Protein AF-A0AAV4CYY0-F1 (afdb_monomer_lite)

Secondary structure (DSSP, 8-state):
----HHHHHHHH-HHHHHHHHHHHHHH-GGGHHHHHHHHHHHHHHHHHHHHHHSS--SGGGG-SGGGHHHHHHHHHHHHHTTS--------------

Structure (mmCIF, N/CA/C/O backbone):
data_AF-A0AAV4CYY0-F1
#
_entry.id   AF-A0AAV4CYY0-F1
#
loop_
_atom_site.group_PDB
_atom_site.id
_atom_site.type_symbol
_atom_site.label_atom_id
_atom_site.label_alt_id
_atom_site.label_comp_id
_atom_site.label_asym_id
_atom_site.label_entity_id
_atom_site.label_seq_id
_atom_site.pdbx_PDB_ins_code
_atom_site.Cartn_x
_atom_site.Cartn_y
_atom_site.Cartn_z
_atom_site.occupancy
_atom_site.B_iso_or_equiv
_atom_site.auth_seq_id
_atom_site.auth_comp_id
_atom_site.auth_asym_id
_atom_site.auth_atom_id
_atom_site.pdbx_PDB_model_num
ATOM 1 N N . MET A 1 1 ? 21.966 -10.877 4.885 1.00 40.91 1 MET A N 1
ATOM 2 C CA . MET A 1 1 ? 20.969 -10.584 3.834 1.00 40.91 1 MET A CA 1
ATOM 3 C C . MET A 1 1 ? 19.603 -10.875 4.440 1.00 40.91 1 MET A C 1
ATOM 5 O O . MET A 1 1 ? 19.165 -12.016 4.420 1.00 40.91 1 MET A O 1
ATOM 9 N N . VAL A 1 2 ? 19.018 -9.897 5.139 1.00 45.19 2 VAL A N 1
ATOM 10 C CA . VAL A 1 2 ? 17.736 -10.074 5.839 1.00 45.19 2 VAL A CA 1
ATOM 11 C C . VAL A 1 2 ? 16.690 -10.378 4.771 1.00 45.19 2 VAL A C 1
ATOM 13 O O . VAL A 1 2 ? 16.516 -9.590 3.841 1.00 45.19 2 VAL A O 1
ATOM 16 N N . HIS A 1 3 ? 16.060 -11.550 4.834 1.00 49.28 3 HIS A N 1
ATOM 17 C CA . HIS A 1 3 ? 14.839 -11.799 4.079 1.00 49.28 3 HIS A CA 1
ATOM 18 C C . HIS A 1 3 ? 13.785 -10.840 4.623 1.00 49.28 3 HIS A C 1
ATOM 20 O O . HIS A 1 3 ? 13.155 -11.099 5.637 1.00 49.28 3 HIS A O 1
ATOM 26 N N . ASP A 1 4 ? 13.716 -9.688 3.967 1.00 74.94 4 ASP A N 1
ATOM 27 C CA . ASP A 1 4 ? 12.919 -8.525 4.312 1.00 74.94 4 ASP A CA 1
ATOM 28 C C . ASP A 1 4 ? 11.461 -8.962 4.513 1.00 74.94 4 ASP A C 1
ATOM 30 O O . ASP A 1 4 ? 10.818 -9.422 3.565 1.00 74.94 4 ASP A O 1
ATOM 34 N N . ASP A 1 5 ? 10.941 -8.882 5.741 1.00 83.69 5 ASP A N 1
ATOM 35 C CA . ASP A 1 5 ? 9.560 -9.270 6.063 1.00 83.69 5 ASP A CA 1
ATOM 36 C C . ASP A 1 5 ? 8.553 -8.543 5.158 1.00 83.69 5 ASP A C 1
ATOM 38 O O . ASP A 1 5 ? 7.536 -9.113 4.752 1.00 83.69 5 ASP A O 1
ATOM 42 N N . ILE A 1 6 ? 8.912 -7.332 4.725 1.00 88.75 6 ILE A N 1
ATOM 43 C CA . ILE A 1 6 ? 8.201 -6.546 3.717 1.00 88.75 6 ILE A CA 1
ATOM 44 C C . ILE A 1 6 ? 8.052 -7.318 2.403 1.00 88.75 6 ILE A C 1
ATOM 46 O O . ILE A 1 6 ? 6.968 -7.358 1.826 1.00 88.75 6 ILE A O 1
ATOM 50 N N . TYR A 1 7 ? 9.105 -7.986 1.930 1.00 87.94 7 TYR A N 1
ATOM 51 C CA . TYR A 1 7 ? 9.046 -8.783 0.705 1.00 87.94 7 TYR A CA 1
ATOM 52 C C . TYR A 1 7 ? 8.100 -9.980 0.853 1.00 87.94 7 TYR A C 1
ATOM 54 O O . TYR A 1 7 ? 7.386 -10.326 -0.090 1.00 87.94 7 TYR A O 1
ATOM 62 N N . ARG A 1 8 ? 8.044 -10.598 2.042 1.00 89.19 8 ARG A N 1
ATOM 63 C CA . ARG A 1 8 ? 7.100 -11.689 2.327 1.00 89.19 8 ARG A CA 1
ATOM 64 C C . ARG A 1 8 ? 5.652 -11.199 2.306 1.00 89.19 8 ARG A C 1
ATOM 66 O O . ARG A 1 8 ? 4.813 -11.883 1.723 1.00 89.19 8 ARG A O 1
ATOM 73 N N . ILE A 1 9 ? 5.379 -10.040 2.905 1.00 90.31 9 ILE A N 1
ATOM 74 C CA . ILE A 1 9 ? 4.051 -9.404 2.913 1.00 90.31 9 ILE A CA 1
ATOM 75 C C . ILE A 1 9 ? 3.614 -9.110 1.480 1.00 90.31 9 ILE A C 1
ATOM 77 O O . ILE A 1 9 ? 2.599 -9.616 1.008 1.00 90.31 9 ILE A O 1
ATOM 81 N N . VAL A 1 10 ? 4.456 -8.394 0.743 1.00 91.31 10 VAL A N 1
ATOM 82 C CA . VAL A 1 10 ? 4.199 -8.013 -0.644 1.00 91.31 10 VAL A CA 1
ATOM 83 C C . VAL A 1 10 ? 3.954 -9.226 -1.542 1.00 91.31 10 VAL A C 1
ATOM 85 O O . VAL A 1 10 ? 3.068 -9.199 -2.390 1.00 91.31 10 VAL A O 1
ATOM 88 N N . ARG A 1 11 ? 4.728 -10.306 -1.381 1.00 90.50 11 ARG A N 1
ATOM 89 C CA . ARG A 1 11 ? 4.585 -11.514 -2.210 1.00 90.50 11 ARG A CA 1
ATOM 90 C C . ARG A 1 11 ? 3.263 -12.248 -1.967 1.00 90.50 11 ARG A C 1
ATOM 92 O O . ARG A 1 11 ? 2.830 -13.005 -2.833 1.00 90.50 11 ARG A O 1
ATOM 99 N N . ARG A 1 12 ? 2.648 -12.069 -0.797 1.00 90.31 12 ARG A N 1
ATOM 100 C CA . ARG A 1 12 ? 1.347 -12.662 -0.454 1.00 90.31 12 ARG A CA 1
ATOM 101 C C . ARG A 1 12 ? 0.175 -11.770 -0.861 1.00 90.31 12 ARG A C 1
ATOM 103 O O . ARG A 1 12 ? -0.917 -12.285 -1.088 1.00 90.31 12 ARG A O 1
ATOM 110 N N . ASP A 1 13 ? 0.410 -10.471 -1.019 1.00 93.06 13 ASP A N 1
ATOM 111 C CA . ASP A 1 13 ? -0.619 -9.503 -1.375 1.00 93.06 13 ASP A CA 1
ATOM 112 C C . ASP A 1 13 ? -0.895 -9.463 -2.891 1.00 93.06 13 ASP A C 1
ATOM 114 O O . ASP A 1 13 ? -0.117 -8.948 -3.702 1.00 93.06 13 ASP A O 1
ATOM 118 N N . LYS A 1 14 ? -2.047 -10.008 -3.297 1.00 93.19 14 LYS A N 1
ATOM 119 C CA . LYS A 1 14 ? -2.452 -10.081 -4.711 1.00 93.19 14 LYS A CA 1
ATOM 120 C C . LYS A 1 14 ? -2.694 -8.704 -5.333 1.00 93.19 14 LYS A C 1
ATOM 122 O O . LYS A 1 14 ? -2.474 -8.550 -6.539 1.00 93.19 14 LYS A O 1
ATOM 127 N N . LEU A 1 15 ? -3.160 -7.728 -4.555 1.00 94.06 15 LEU A N 1
ATOM 128 C CA . LEU A 1 15 ? -3.468 -6.392 -5.055 1.00 94.06 15 LEU A CA 1
ATOM 129 C C . LEU A 1 15 ? -2.176 -5.631 -5.362 1.00 94.06 15 LEU A C 1
ATOM 131 O O . LEU A 1 15 ? -2.039 -5.082 -6.459 1.00 94.06 15 LEU A O 1
ATOM 135 N N . ILE A 1 16 ? -1.189 -5.700 -4.461 1.00 94.38 16 ILE A N 1
ATOM 136 C CA . ILE A 1 16 ? 0.141 -5.118 -4.681 1.00 94.38 16 ILE A CA 1
ATOM 137 C C . ILE A 1 16 ? 0.798 -5.735 -5.922 1.00 94.38 16 ILE A C 1
ATOM 139 O O . ILE A 1 16 ? 1.294 -5.009 -6.787 1.00 94.38 16 ILE A O 1
ATOM 143 N N . LEU A 1 17 ? 0.764 -7.065 -6.066 1.00 95.06 17 LEU A N 1
ATOM 144 C CA . LEU A 1 17 ? 1.351 -7.740 -7.229 1.00 95.06 17 LEU A CA 1
ATOM 145 C C . LEU A 1 17 ? 0.689 -7.324 -8.551 1.00 95.06 17 LEU A C 1
ATOM 147 O O . LEU A 1 17 ? 1.383 -7.096 -9.547 1.00 95.06 17 LEU A O 1
ATOM 151 N N . ARG A 1 18 ? -0.643 -7.187 -8.571 1.00 95.50 18 ARG A N 1
ATOM 152 C CA . ARG A 1 18 ? -1.378 -6.694 -9.746 1.00 95.50 18 ARG A CA 1
ATOM 153 C C . ARG A 1 18 ? -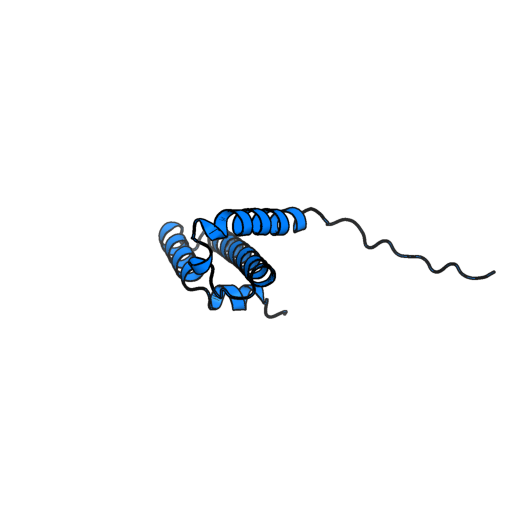0.985 -5.262 -10.091 1.00 95.50 18 ARG A C 1
ATOM 155 O O . ARG A 1 18 ? -0.691 -4.984 -11.254 1.00 95.50 18 ARG A O 1
ATOM 162 N N . PHE A 1 19 ? -0.928 -4.382 -9.097 1.00 94.25 19 PHE A N 1
ATOM 163 C CA . PHE A 1 19 ? -0.530 -2.989 -9.278 1.00 94.25 19 PHE A CA 1
ATOM 164 C C . PHE A 1 19 ? 0.891 -2.866 -9.846 1.00 94.25 19 PHE A C 1
ATOM 166 O O . PHE A 1 19 ? 1.106 -2.186 -10.850 1.00 94.25 19 PHE A O 1
ATOM 173 N N . VAL A 1 20 ? 1.852 -3.598 -9.279 1.00 93.50 20 VAL A N 1
ATOM 174 C CA . VAL A 1 20 ? 3.246 -3.619 -9.749 1.00 93.50 20 VAL A CA 1
ATOM 175 C C . VAL A 1 20 ? 3.357 -4.178 -11.169 1.00 93.50 20 VAL A C 1
ATOM 177 O O . VAL A 1 20 ? 4.099 -3.631 -11.984 1.00 93.50 20 VAL A O 1
ATOM 180 N N . SER A 1 21 ? 2.592 -5.222 -11.509 1.00 95.12 21 SER A N 1
ATOM 181 C CA . SER A 1 21 ? 2.551 -5.758 -12.876 1.00 95.12 21 SER A CA 1
ATOM 182 C C . SER A 1 21 ? 2.047 -4.717 -13.882 1.00 95.12 21 SER A C 1
ATOM 184 O O . SER A 1 21 ? 2.629 -4.569 -14.958 1.00 95.12 21 SER A O 1
ATOM 186 N N . LEU A 1 22 ? 1.006 -3.957 -13.527 1.00 95.88 22 LEU A N 1
ATOM 187 C CA . LEU A 1 22 ? 0.483 -2.871 -14.359 1.00 95.88 22 LEU A CA 1
ATOM 188 C C . LEU A 1 22 ? 1.497 -1.732 -14.515 1.00 95.88 22 LEU A C 1
ATOM 190 O O . LEU A 1 22 ? 1.730 -1.278 -15.636 1.00 95.88 22 LEU A O 1
ATOM 194 N N . LEU A 1 23 ? 2.150 -1.311 -13.426 1.00 94.19 23 LEU A N 1
ATOM 195 C CA . LEU A 1 23 ? 3.213 -0.305 -13.482 1.00 94.19 23 LEU A CA 1
ATOM 196 C C . LEU A 1 23 ? 4.373 -0.759 -14.367 1.00 94.19 23 LEU A C 1
ATOM 198 O O . LEU A 1 23 ? 4.846 0.012 -15.198 1.00 94.19 23 LEU A O 1
ATOM 202 N N . PHE A 1 24 ? 4.799 -2.014 -14.238 1.00 95.06 24 PHE A N 1
ATOM 203 C CA . PHE A 1 24 ? 5.878 -2.560 -15.050 1.00 95.06 24 PHE A CA 1
ATOM 204 C C . PHE A 1 24 ? 5.506 -2.630 -16.534 1.00 95.06 24 PHE A C 1
ATOM 206 O O . PHE A 1 24 ? 6.317 -2.262 -17.379 1.00 95.06 24 PHE A O 1
ATOM 213 N N . LYS A 1 25 ? 4.271 -3.029 -16.867 1.00 96.44 25 LYS A N 1
ATOM 214 C CA . LYS A 1 25 ? 3.772 -3.006 -18.253 1.00 96.44 25 LYS A CA 1
ATOM 215 C C . LYS A 1 25 ? 3.745 -1.593 -18.837 1.00 96.44 25 LYS A C 1
ATOM 217 O O . LYS A 1 25 ? 4.047 -1.425 -20.012 1.00 96.44 25 LYS A O 1
ATOM 222 N N . LYS A 1 26 ? 3.394 -0.589 -18.028 1.00 95.38 26 LYS A N 1
ATOM 223 C CA . LYS A 1 26 ? 3.271 0.810 -18.462 1.00 95.38 26 LYS A CA 1
ATOM 224 C C . LYS A 1 26 ? 4.618 1.526 -18.586 1.00 95.38 26 LYS A C 1
ATOM 226 O O . LYS A 1 26 ? 4.816 2.291 -19.521 1.00 95.38 26 LYS A O 1
ATOM 231 N N . LEU A 1 27 ? 5.514 1.326 -17.624 1.00 94.56 27 LEU A N 1
ATOM 232 C CA . LEU A 1 27 ? 6.760 2.091 -17.490 1.00 94.56 27 LEU A CA 1
ATOM 233 C C . LEU A 1 27 ? 7.992 1.335 -18.005 1.00 94.56 27 LEU A C 1
ATOM 235 O O . LEU A 1 27 ? 9.033 1.939 -18.266 1.00 94.56 27 LEU A O 1
ATOM 239 N N . GLY A 1 28 ? 7.888 0.012 -18.133 1.00 93.00 28 GLY A N 1
ATOM 240 C CA . GLY A 1 28 ? 8.973 -0.856 -18.564 1.00 93.00 28 GLY A CA 1
ATOM 241 C C . GLY A 1 28 ? 10.124 -0.963 -17.560 1.00 93.00 28 GLY A C 1
ATOM 242 O O . GLY A 1 28 ? 10.086 -0.473 -16.429 1.00 93.00 28 GLY A O 1
ATOM 243 N N . LYS A 1 29 ? 11.202 -1.621 -18.004 1.00 93.38 29 LYS A N 1
ATOM 244 C CA . LYS A 1 29 ? 12.384 -1.922 -17.177 1.00 93.38 29 LYS A CA 1
ATOM 245 C C . LYS A 1 29 ? 13.124 -0.676 -16.683 1.00 93.38 29 LYS A C 1
ATOM 247 O O . LYS A 1 29 ? 13.733 -0.726 -15.621 1.00 93.38 29 LYS A O 1
ATOM 252 N N . ALA A 1 30 ? 13.042 0.440 -17.410 1.00 94.25 30 ALA A N 1
ATOM 253 C CA . ALA A 1 30 ? 13.731 1.683 -17.060 1.00 94.25 30 ALA A CA 1
ATOM 254 C C . ALA A 1 30 ? 13.302 2.257 -15.696 1.00 94.25 30 ALA A C 1
ATOM 256 O O . ALA A 1 30 ? 14.050 3.010 -15.081 1.00 94.25 30 ALA A O 1
ATOM 257 N N . LYS A 1 31 ? 12.109 1.894 -15.206 1.00 94.94 31 LYS A N 1
ATOM 258 C CA . LYS A 1 31 ? 11.573 2.352 -13.916 1.00 94.94 31 LYS A CA 1
ATOM 259 C C . LYS A 1 31 ? 11.555 1.263 -12.841 1.00 94.94 31 LYS A C 1
ATOM 261 O O . LYS A 1 31 ? 10.865 1.415 -11.841 1.00 94.94 31 LYS A O 1
ATOM 266 N N . ILE A 1 32 ? 12.318 0.177 -12.999 1.00 93.00 32 ILE A N 1
ATOM 267 C CA . ILE A 1 32 ? 12.277 -0.960 -12.062 1.00 93.00 32 ILE A CA 1
ATOM 268 C C . ILE A 1 32 ? 12.629 -0.576 -10.616 1.00 93.00 32 ILE A C 1
ATOM 270 O O . ILE A 1 32 ? 12.028 -1.109 -9.687 1.00 93.00 32 ILE A O 1
ATOM 274 N N . LEU A 1 33 ? 13.554 0.370 -10.418 1.00 93.31 33 LEU A N 1
ATOM 275 C CA . LEU A 1 33 ? 13.938 0.841 -9.084 1.00 93.31 33 LEU A CA 1
ATOM 276 C C . LEU A 1 33 ? 12.799 1.616 -8.407 1.00 93.31 33 LEU A C 1
ATOM 278 O O . LEU A 1 33 ? 12.471 1.319 -7.263 1.00 93.31 33 LEU A O 1
ATOM 282 N N . ASP A 1 34 ? 12.143 2.525 -9.136 1.00 92.81 34 ASP A N 1
ATOM 283 C CA . ASP A 1 34 ? 10.968 3.267 -8.649 1.00 92.81 34 ASP A CA 1
ATOM 284 C C . ASP A 1 34 ? 9.802 2.317 -8.341 1.00 92.81 34 ASP A C 1
ATOM 286 O O . ASP A 1 34 ? 9.187 2.383 -7.279 1.00 92.81 34 ASP A O 1
ATOM 290 N N . ILE A 1 35 ? 9.548 1.352 -9.228 1.00 93.81 35 ILE A N 1
ATOM 291 C CA . ILE A 1 35 ? 8.522 0.324 -9.020 1.00 93.81 35 ILE A CA 1
ATOM 292 C C . ILE A 1 35 ? 8.831 -0.505 -7.765 1.00 93.81 35 ILE A C 1
ATOM 294 O O . ILE A 1 35 ? 7.939 -0.746 -6.952 1.00 93.81 35 ILE A O 1
ATOM 298 N N . SER A 1 36 ? 10.089 -0.910 -7.574 1.00 91.50 36 SER A N 1
ATOM 299 C CA . SER A 1 36 ? 10.538 -1.628 -6.377 1.00 91.50 36 SER A CA 1
ATOM 300 C C . SER A 1 36 ? 10.375 -0.780 -5.111 1.00 91.50 36 SER A C 1
ATOM 302 O O . SER A 1 36 ? 9.961 -1.294 -4.073 1.00 91.50 36 SER A O 1
ATOM 304 N N . GLN A 1 37 ? 10.657 0.522 -5.175 1.00 91.75 37 GLN A N 1
ATOM 305 C CA . GLN A 1 37 ? 10.458 1.432 -4.048 1.00 91.75 37 GLN A CA 1
ATOM 306 C C . GLN A 1 37 ? 8.975 1.560 -3.679 1.00 91.75 37 GLN A C 1
ATOM 308 O O . GLN A 1 37 ? 8.628 1.392 -2.512 1.00 91.75 37 GLN A O 1
ATOM 313 N N . ARG A 1 38 ? 8.088 1.737 -4.664 1.00 91.19 38 ARG A N 1
ATOM 314 C CA . ARG A 1 38 ? 6.627 1.760 -4.454 1.00 91.19 38 ARG A CA 1
ATOM 315 C C . ARG A 1 38 ? 6.113 0.451 -3.864 1.00 91.19 38 ARG A C 1
ATOM 317 O O . ARG A 1 38 ? 5.313 0.454 -2.936 1.00 91.19 38 ARG A O 1
ATOM 324 N N . MET A 1 39 ? 6.612 -0.675 -4.365 1.00 92.69 39 MET A N 1
ATOM 325 C CA . MET A 1 39 ? 6.290 -2.007 -3.852 1.00 92.69 39 MET A CA 1
ATOM 326 C C . MET A 1 39 ? 6.685 -2.152 -2.375 1.00 92.69 39 MET A C 1
ATOM 328 O O . MET A 1 39 ? 5.917 -2.687 -1.579 1.00 92.69 39 MET A O 1
ATOM 332 N N . ARG A 1 40 ? 7.850 -1.620 -1.982 1.00 92.12 40 ARG A N 1
ATOM 333 C CA . ARG A 1 40 ? 8.298 -1.591 -0.581 1.00 92.12 40 ARG A CA 1
ATOM 334 C C . ARG A 1 40 ? 7.445 -0.670 0.289 1.00 92.12 40 ARG A C 1
ATOM 336 O O . ARG A 1 40 ? 7.136 -1.047 1.413 1.00 92.12 40 ARG A O 1
ATOM 343 N N . GLN A 1 41 ? 7.058 0.501 -0.213 1.00 92.12 41 GLN A N 1
ATOM 344 C CA . GLN A 1 41 ? 6.176 1.430 0.503 1.00 92.12 41 GLN A CA 1
ATOM 345 C C . GLN A 1 41 ? 4.808 0.798 0.777 1.00 92.12 41 GLN A C 1
ATOM 347 O O . GLN A 1 41 ? 4.349 0.814 1.915 1.00 92.12 41 GLN A O 1
ATOM 352 N N . LEU A 1 42 ? 4.214 0.141 -0.224 1.00 93.19 42 LEU A N 1
ATOM 353 C CA . LEU A 1 42 ? 2.966 -0.607 -0.046 1.00 93.19 42 LEU A CA 1
ATOM 354 C C . LEU A 1 42 ? 3.125 -1.748 0.965 1.00 93.19 42 LEU A C 1
ATOM 356 O O . LEU A 1 42 ? 2.263 -1.944 1.814 1.00 93.19 42 LEU A O 1
ATOM 360 N N . GLY A 1 43 ? 4.245 -2.471 0.924 1.00 92.69 43 GLY A N 1
ATOM 361 C CA . GLY A 1 43 ? 4.526 -3.516 1.905 1.00 92.69 43 GLY A CA 1
ATOM 362 C C . GLY A 1 43 ? 4.645 -2.997 3.341 1.00 92.69 43 GLY A C 1
ATOM 363 O O . GLY A 1 43 ? 4.168 -3.659 4.259 1.00 92.69 43 GLY A O 1
ATOM 364 N N . ARG A 1 44 ? 5.235 -1.810 3.545 1.00 92.94 44 ARG A N 1
ATOM 365 C CA . ARG A 1 44 ? 5.302 -1.151 4.863 1.00 92.94 44 ARG A CA 1
ATOM 366 C C . ARG A 1 44 ? 3.918 -0.745 5.355 1.00 92.94 44 ARG A C 1
ATOM 368 O O . ARG A 1 44 ? 3.594 -1.025 6.504 1.00 92.94 44 ARG A O 1
ATOM 375 N N . LEU A 1 45 ? 3.101 -0.162 4.477 1.00 93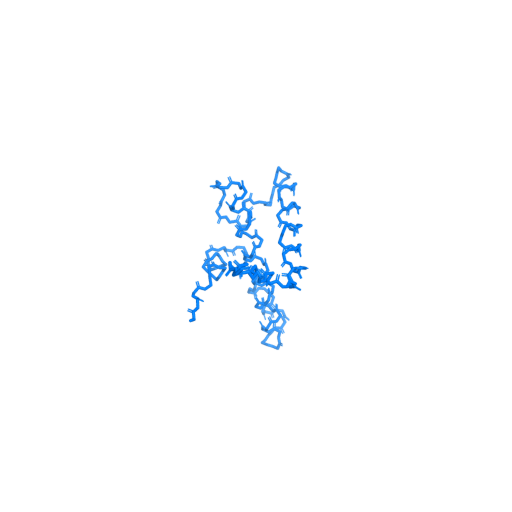.00 45 LEU A N 1
ATOM 376 C CA . LEU A 1 45 ? 1.724 0.204 4.801 1.00 93.00 45 LEU A CA 1
ATOM 377 C C . LEU A 1 45 ? 0.912 -1.021 5.231 1.00 93.00 45 LEU A C 1
ATOM 379 O O . LEU A 1 45 ? 0.349 -1.023 6.319 1.00 93.00 45 LEU A O 1
ATOM 383 N N . VAL A 1 46 ? 0.923 -2.095 4.435 1.00 92.88 46 VAL A N 1
ATOM 384 C CA . VAL A 1 46 ? 0.225 -3.342 4.791 1.00 92.88 46 VAL A CA 1
ATOM 385 C C . VAL A 1 46 ? 0.768 -3.917 6.091 1.00 92.88 46 VAL A C 1
ATOM 387 O O . VAL A 1 46 ? -0.010 -4.285 6.961 1.00 92.88 46 VAL A O 1
ATOM 390 N N . SER A 1 47 ? 2.091 -3.942 6.277 1.00 92.00 47 SER A N 1
ATOM 391 C CA . SER A 1 47 ? 2.679 -4.391 7.541 1.00 92.00 47 SER A CA 1
ATOM 392 C C . SER A 1 47 ? 2.127 -3.625 8.737 1.00 92.00 47 SER A C 1
ATOM 394 O O . SER A 1 47 ? 1.932 -4.228 9.790 1.00 92.00 47 SER A O 1
ATOM 396 N N . ARG A 1 48 ? 1.901 -2.315 8.596 1.00 92.25 48 ARG A N 1
ATOM 397 C CA . ARG A 1 48 ? 1.386 -1.498 9.689 1.00 92.25 48 ARG A CA 1
ATOM 398 C C . ARG A 1 48 ? -0.108 -1.706 9.913 1.00 92.25 48 ARG A C 1
ATOM 400 O O . ARG A 1 48 ? -0.517 -1.883 11.054 1.00 92.25 48 ARG A O 1
ATOM 407 N N . LEU A 1 49 ? -0.890 -1.790 8.842 1.00 91.88 49 LEU A N 1
ATOM 408 C CA . LEU A 1 49 ? -2.317 -2.117 8.899 1.00 91.88 49 LEU A CA 1
ATOM 409 C C . LEU A 1 49 ? -2.572 -3.452 9.618 1.00 91.88 49 LEU A C 1
ATOM 411 O O . LEU A 1 49 ? -3.407 -3.525 10.515 1.00 91.88 49 LEU A O 1
ATOM 415 N N . LEU A 1 50 ? -1.770 -4.477 9.310 1.00 89.19 50 LEU A N 1
ATOM 416 C CA . LEU A 1 50 ? -1.841 -5.786 9.969 1.00 89.19 50 LEU A CA 1
ATOM 417 C C . LEU A 1 50 ? -1.519 -5.725 11.471 1.00 89.19 50 LEU A C 1
ATOM 419 O O . LEU A 1 50 ? -2.055 -6.517 12.238 1.00 89.19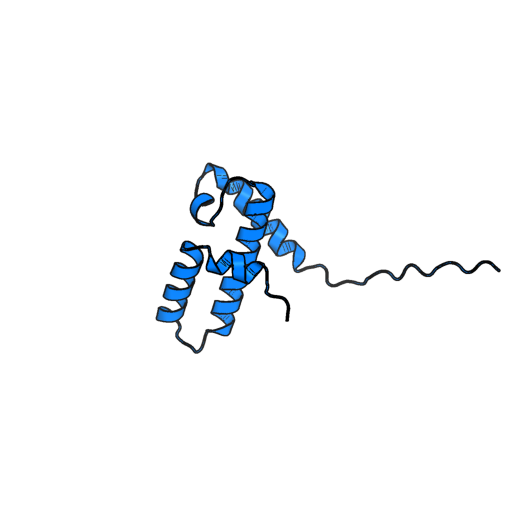 50 LEU A O 1
ATOM 423 N N . GLN A 1 51 ? -0.655 -4.801 11.901 1.00 89.38 51 GLN A N 1
ATOM 424 C CA . GLN A 1 51 ? -0.349 -4.604 13.323 1.00 89.38 51 GLN A CA 1
ATOM 425 C C . GLN A 1 51 ? -1.468 -3.877 14.077 1.00 89.38 51 GLN A C 1
ATOM 427 O O . GLN A 1 51 ? -1.580 -4.061 15.285 1.00 89.38 51 GLN A O 1
ATOM 432 N N . ILE A 1 52 ? -2.248 -3.032 13.394 1.00 88.56 52 ILE A N 1
ATOM 433 C CA . ILE A 1 52 ? -3.331 -2.256 14.010 1.00 88.56 52 ILE A CA 1
ATOM 434 C C . ILE A 1 52 ? -4.598 -3.104 14.146 1.00 88.56 52 ILE A C 1
ATOM 436 O O . ILE A 1 52 ? -5.210 -3.114 15.208 1.00 88.56 52 ILE A O 1
ATOM 440 N N . ASP A 1 53 ? -4.984 -3.804 13.081 1.00 83.88 53 ASP A N 1
ATOM 441 C CA . ASP A 1 53 ? -6.293 -4.456 12.986 1.00 83.88 53 ASP A CA 1
ATOM 442 C C . ASP A 1 53 ? -6.246 -5.967 13.286 1.00 83.88 53 ASP A C 1
ATOM 444 O O . ASP A 1 53 ? -7.195 -6.538 13.816 1.00 83.88 53 ASP A O 1
ATOM 448 N N . GLY A 1 54 ? -5.123 -6.640 13.000 1.00 74.81 54 GLY A N 1
ATOM 449 C CA . GLY A 1 54 ? -4.863 -8.037 13.386 1.00 74.81 54 GLY A CA 1
ATOM 450 C C . GLY A 1 54 ? -5.778 -9.116 12.777 1.00 74.81 54 GLY A C 1
ATOM 451 O O . GLY A 1 54 ? -5.481 -10.301 12.929 1.00 74.81 54 GLY A O 1
ATOM 452 N N . THR A 1 55 ? -6.863 -8.744 12.094 1.00 72.81 55 THR A N 1
ATOM 453 C CA . THR A 1 55 ? -7.873 -9.663 11.538 1.00 72.81 55 THR A CA 1
ATOM 454 C C . THR A 1 55 ? -7.778 -9.797 10.019 1.00 72.81 55 THR A C 1
ATOM 456 O O . THR A 1 55 ? -7.917 -10.896 9.472 1.00 72.81 55 THR A O 1
ATOM 459 N N . ASN A 1 56 ? -7.480 -8.696 9.339 1.00 73.50 56 ASN A N 1
ATOM 460 C CA . ASN A 1 56 ? -7.298 -8.650 7.896 1.00 73.50 56 ASN A CA 1
ATOM 461 C C . ASN A 1 56 ? -5.936 -9.203 7.458 1.00 73.50 56 ASN A C 1
ATOM 463 O O . ASN A 1 56 ? -5.001 -9.285 8.250 1.00 73.50 56 ASN A O 1
ATOM 467 N N . ASN A 1 57 ? -5.818 -9.620 6.191 1.00 76.81 57 ASN A N 1
ATOM 468 C CA . ASN A 1 57 ? -4.610 -10.294 5.683 1.00 76.81 57 ASN A CA 1
ATOM 469 C C . ASN A 1 57 ? -4.033 -9.663 4.410 1.00 76.81 57 ASN A C 1
ATOM 471 O O . ASN A 1 57 ? -2.937 -10.043 3.983 1.00 76.81 57 ASN A O 1
ATOM 475 N N . SER A 1 58 ? -4.749 -8.731 3.781 1.00 87.25 58 SER A N 1
ATOM 476 C CA . SER A 1 58 ? -4.335 -8.100 2.533 1.00 87.25 58 SER A CA 1
ATOM 477 C C . SER A 1 58 ? -4.759 -6.639 2.449 1.00 87.25 58 SER A C 1
ATOM 479 O O . SER A 1 58 ? -5.708 -6.214 3.097 1.00 87.25 58 SER A O 1
ATOM 481 N N . LEU A 1 59 ? -4.091 -5.872 1.587 1.00 88.88 59 LEU A N 1
ATOM 482 C CA . LEU A 1 59 ? -4.424 -4.476 1.316 1.00 88.88 59 LEU A CA 1
ATOM 483 C C . LEU A 1 59 ? -5.872 -4.299 0.850 1.00 88.88 59 LEU A C 1
ATOM 485 O O . LEU A 1 59 ? -6.476 -3.276 1.137 1.00 88.88 59 LEU A O 1
ATOM 489 N N . GLN A 1 60 ? -6.422 -5.279 0.129 1.00 92.25 60 GLN A N 1
ATOM 490 C CA . GLN A 1 60 ? -7.787 -5.216 -0.391 1.00 92.25 60 GLN A CA 1
ATOM 491 C C . GLN A 1 60 ? -8.836 -5.157 0.726 1.00 92.25 60 GLN A C 1
ATOM 493 O O . GLN A 1 60 ? -9.864 -4.513 0.541 1.00 92.25 60 GLN A O 1
ATOM 498 N N . ASP A 1 61 ? -8.558 -5.782 1.869 1.00 89.94 61 ASP A N 1
ATOM 499 C CA . ASP A 1 61 ? -9.484 -5.846 3.002 1.00 89.94 61 ASP A CA 1
ATOM 500 C C . ASP A 1 61 ? -9.641 -4.476 3.692 1.00 89.94 61 ASP A C 1
ATOM 502 O O . ASP A 1 61 ? -10.659 -4.208 4.317 1.00 89.94 61 ASP A O 1
ATOM 506 N N . PHE A 1 62 ? -8.666 -3.579 3.502 1.00 89.81 62 PHE A N 1
ATOM 507 C CA . PHE A 1 62 ? -8.669 -2.213 4.032 1.00 89.81 62 PHE A CA 1
ATOM 508 C C . PHE A 1 62 ? -9.237 -1.172 3.054 1.00 89.81 62 PHE A C 1
ATOM 510 O O . PHE A 1 62 ? -9.235 0.021 3.353 1.00 89.81 62 PHE A O 1
ATOM 517 N N . ILE A 1 63 ? -9.708 -1.581 1.869 1.00 90.06 63 ILE A N 1
ATOM 518 C CA . ILE A 1 63 ? -10.349 -0.679 0.894 1.00 90.06 63 ILE A CA 1
ATOM 519 C C . ILE A 1 63 ? -11.859 -0.696 1.138 1.00 90.06 63 ILE A C 1
ATOM 521 O O . ILE A 1 63 ? -12.650 -1.122 0.296 1.00 90.06 63 ILE A O 1
ATOM 525 N N . THR A 1 64 ? -12.241 -0.260 2.334 1.00 90.88 64 THR A N 1
ATOM 526 C CA . THR A 1 64 ? -13.627 -0.092 2.771 1.00 90.88 64 THR A CA 1
ATOM 527 C C . THR A 1 64 ? -13.767 1.242 3.490 1.00 90.88 64 THR A C 1
ATOM 529 O O . THR A 1 64 ? -12.791 1.757 4.040 1.00 90.88 64 THR A O 1
ATOM 532 N N . ASP A 1 65 ? -14.978 1.797 3.505 1.00 91.00 65 ASP A N 1
ATOM 533 C CA . ASP A 1 65 ? -15.248 3.069 4.185 1.00 91.00 65 ASP A CA 1
ATOM 534 C C . ASP A 1 65 ? -14.920 2.984 5.688 1.00 91.00 65 ASP A C 1
ATOM 536 O O . ASP A 1 65 ? -14.375 3.918 6.268 1.00 91.00 65 ASP A O 1
ATOM 540 N N . GLU A 1 66 ? -15.166 1.824 6.302 1.00 90.19 66 GLU A N 1
ATOM 541 C CA . GLU A 1 66 ? -14.900 1.537 7.720 1.00 90.19 66 GLU A CA 1
ATOM 542 C C . GLU A 1 66 ? -13.404 1.546 8.063 1.00 90.19 66 GLU A C 1
ATOM 544 O O . GLU A 1 66 ? -13.024 1.869 9.186 1.00 90.19 66 GLU A O 1
ATOM 549 N N . SER A 1 67 ? -12.550 1.211 7.094 1.00 90.50 67 SER A N 1
ATOM 550 C CA . SER A 1 67 ? -11.097 1.153 7.274 1.00 90.50 67 SER A CA 1
ATOM 551 C C . SER A 1 67 ? -10.403 2.484 6.978 1.00 90.50 67 SER A C 1
ATOM 553 O O . SER A 1 67 ? -9.184 2.574 7.129 1.00 90.50 67 SER A O 1
ATOM 555 N N . PHE A 1 68 ? -11.135 3.517 6.541 1.00 90.62 68 PHE A N 1
ATOM 556 C CA . PHE A 1 68 ? -10.549 4.766 6.050 1.00 90.62 68 PHE A CA 1
ATOM 557 C C . PHE A 1 68 ? -9.626 5.428 7.082 1.00 90.62 68 PHE A C 1
ATOM 559 O O . PHE A 1 68 ? -8.449 5.661 6.797 1.00 90.62 68 PHE A O 1
ATOM 566 N N . ASP A 1 69 ? -10.120 5.651 8.300 1.00 92.12 69 ASP A N 1
ATOM 567 C CA . ASP A 1 69 ? -9.343 6.283 9.372 1.00 92.12 69 ASP A CA 1
ATOM 568 C C . ASP A 1 69 ? 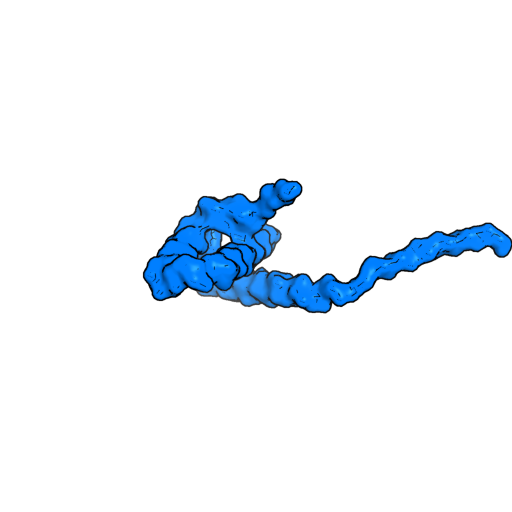-8.119 5.439 9.756 1.00 92.12 69 ASP A C 1
ATOM 570 O O . ASP A 1 69 ? -7.031 5.967 9.995 1.00 92.12 69 ASP A O 1
ATOM 574 N N . THR A 1 70 ? -8.260 4.111 9.749 1.00 91.69 70 THR A N 1
ATOM 575 C CA . THR A 1 70 ? -7.156 3.176 9.995 1.00 91.69 70 THR A CA 1
ATOM 576 C C . THR A 1 70 ? -6.072 3.292 8.927 1.00 91.69 70 THR A C 1
ATOM 578 O O . THR A 1 70 ? -4.885 3.279 9.254 1.00 91.69 70 THR A O 1
ATOM 581 N N . VAL A 1 71 ? -6.458 3.440 7.658 1.00 92.56 71 VAL A N 1
ATOM 582 C CA . VAL A 1 71 ? -5.525 3.632 6.540 1.00 92.56 71 VAL A CA 1
ATOM 583 C C . VAL A 1 71 ? -4.802 4.969 6.636 1.00 92.56 71 VAL A C 1
ATOM 585 O O . VAL A 1 71 ? -3.586 5.005 6.427 1.00 92.56 71 VAL A O 1
ATOM 588 N N . ILE A 1 72 ? -5.505 6.047 6.984 1.00 93.06 72 ILE A N 1
ATOM 589 C CA . ILE A 1 72 ? -4.896 7.369 7.182 1.00 93.06 72 ILE A CA 1
ATOM 590 C C . ILE A 1 72 ? -3.873 7.307 8.315 1.00 93.06 72 ILE A C 1
ATOM 592 O O . ILE A 1 72 ? -2.698 7.595 8.086 1.00 93.06 72 ILE A O 1
ATOM 596 N N . ARG A 1 73 ? -4.271 6.795 9.483 1.00 92.56 73 ARG A N 1
ATOM 597 C CA . ARG A 1 73 ? -3.379 6.631 10.635 1.00 92.56 73 ARG A CA 1
ATOM 598 C C . ARG A 1 73 ? -2.153 5.775 10.312 1.00 92.56 73 ARG A C 1
ATOM 600 O O . ARG A 1 73 ? -1.029 6.146 10.635 1.00 92.56 73 ARG A O 1
ATOM 607 N N . ALA A 1 74 ? -2.340 4.628 9.658 1.00 92.50 74 ALA A N 1
ATOM 608 C CA . ALA A 1 74 ? -1.222 3.767 9.273 1.00 92.50 74 ALA A CA 1
ATOM 609 C C . ALA A 1 74 ? -0.270 4.466 8.286 1.00 92.50 74 ALA A C 1
ATOM 611 O O . ALA A 1 74 ? 0.934 4.215 8.303 1.00 92.50 74 ALA A O 1
ATOM 612 N N . THR A 1 75 ? -0.797 5.342 7.428 1.00 92.31 75 THR A N 1
ATOM 613 C CA . THR A 1 75 ? -0.002 6.116 6.468 1.00 92.31 75 THR A CA 1
ATOM 614 C C . THR A 1 75 ? 0.832 7.188 7.162 1.00 92.31 75 THR A C 1
ATOM 616 O O . THR A 1 75 ? 2.009 7.341 6.827 1.00 92.31 75 THR A O 1
ATOM 619 N N . GLU A 1 76 ? 0.257 7.896 8.134 1.00 91.94 76 GLU A N 1
ATOM 620 C CA . GLU A 1 76 ? 0.965 8.873 8.969 1.00 91.94 76 GLU A CA 1
ATOM 621 C C . GLU A 1 76 ? 2.116 8.198 9.718 1.00 91.94 76 GLU A C 1
ATOM 623 O O . GLU A 1 76 ? 3.273 8.578 9.546 1.00 91.94 76 GLU A O 1
ATOM 628 N N . GLU A 1 77 ? 1.834 7.095 10.417 1.00 90.50 77 GLU A N 1
ATOM 629 C CA . GLU A 1 77 ? 2.834 6.359 11.198 1.00 90.50 77 GLU A CA 1
ATOM 630 C C . GLU A 1 77 ? 3.972 5.797 10.319 1.00 90.50 77 GLU A C 1
ATOM 632 O O . GLU A 1 77 ? 5.131 5.775 10.727 1.00 90.50 77 GLU A O 1
ATOM 637 N N . VAL A 1 78 ? 3.689 5.362 9.084 1.00 89.75 78 VAL A N 1
ATOM 638 C CA . VAL A 1 78 ? 4.733 4.899 8.146 1.00 89.75 78 VAL A CA 1
ATOM 639 C C . VAL A 1 78 ? 5.539 6.063 7.552 1.00 89.75 78 VAL A C 1
ATOM 641 O O . VAL A 1 78 ? 6.692 5.860 7.159 1.00 89.75 78 VAL A O 1
ATOM 644 N N . SER A 1 79 ? 4.964 7.266 7.492 1.00 83.00 79 SER A N 1
ATOM 645 C CA . SER A 1 79 ? 5.618 8.470 6.964 1.00 83.00 79 SER A CA 1
ATOM 646 C C . SER A 1 79 ? 6.500 9.155 8.011 1.00 83.00 79 SER A C 1
ATOM 648 O O . SER A 1 79 ? 7.600 9.591 7.681 1.00 83.00 79 SER A O 1
ATOM 650 N N . GLU A 1 80 ? 6.075 9.189 9.274 1.00 67.56 80 GLU A N 1
ATOM 651 C CA . GLU A 1 80 ? 6.833 9.776 10.391 1.00 67.56 80 GLU A CA 1
ATOM 652 C C . GLU A 1 80 ? 8.125 9.007 10.703 1.00 67.56 80 GLU A C 1
ATOM 654 O O . GLU A 1 80 ? 9.147 9.600 11.045 1.00 67.56 80 GLU A O 1
ATOM 659 N N . VAL A 1 81 ? 8.138 7.689 10.478 1.00 56.88 81 VAL A N 1
ATOM 660 C CA . VAL A 1 81 ? 9.341 6.845 10.619 1.00 56.88 81 VAL A CA 1
ATOM 661 C C . VAL A 1 81 ? 10.440 7.212 9.598 1.00 56.88 81 VAL A C 1
ATOM 663 O O . VAL A 1 81 ? 11.571 6.745 9.713 1.00 56.88 81 VAL A O 1
ATOM 666 N N . MET A 1 82 ? 10.163 8.079 8.614 1.00 51.03 82 MET A N 1
ATOM 667 C CA . MET A 1 82 ? 11.177 8.624 7.698 1.00 51.03 82 MET A CA 1
ATOM 668 C C . MET A 1 82 ? 11.894 9.879 8.236 1.00 51.03 82 MET A C 1
ATOM 670 O O . MET A 1 82 ? 12.754 10.409 7.535 1.00 51.03 82 MET A O 1
ATOM 674 N N . SER A 1 83 ? 11.572 10.353 9.448 1.00 48.34 83 SER A N 1
ATOM 675 C CA . SER A 1 83 ? 12.134 11.589 10.025 1.00 48.34 83 SER A CA 1
ATOM 676 C C . SER A 1 83 ? 13.021 11.398 11.260 1.00 48.34 83 SER A C 1
ATOM 678 O O . SER A 1 83 ? 13.438 12.392 11.844 1.00 48.34 83 SER A O 1
ATOM 680 N N . THR A 1 84 ? 13.368 10.169 11.649 1.00 45.00 84 THR A N 1
ATOM 681 C CA . THR A 1 84 ? 14.294 9.928 12.771 1.00 45.00 84 THR A CA 1
ATOM 682 C C . THR A 1 84 ? 15.529 9.147 12.328 1.00 45.00 84 THR A C 1
ATOM 684 O O . THR A 1 84 ? 15.722 7.998 12.719 1.00 45.00 84 THR A O 1
ATOM 687 N N . ASP A 1 85 ? 16.369 9.788 11.519 1.00 49.59 85 ASP A N 1
ATOM 688 C CA . ASP A 1 85 ? 17.816 9.623 11.649 1.00 49.59 85 ASP A CA 1
ATOM 689 C C . ASP A 1 85 ? 18.303 10.781 12.534 1.00 49.59 85 ASP A C 1
ATOM 691 O O . ASP A 1 85 ? 18.633 11.840 12.018 1.00 49.59 85 ASP A O 1
ATOM 695 N N . ASP A 1 86 ? 18.305 10.601 13.859 1.00 43.66 86 ASP A N 1
ATOM 696 C CA . ASP A 1 86 ? 19.150 11.396 14.759 1.00 43.66 86 ASP A CA 1
ATOM 697 C C . ASP A 1 86 ? 19.516 10.576 16.011 1.00 43.66 86 ASP A C 1
ATOM 699 O O . ASP A 1 86 ? 18.670 10.179 16.807 1.00 43.66 86 ASP A O 1
ATOM 703 N N . GLU A 1 87 ? 20.817 10.287 16.089 1.00 40.12 87 GLU A N 1
ATOM 704 C CA . GLU A 1 87 ? 21.651 9.756 17.176 1.00 40.12 87 GLU A CA 1
ATOM 705 C C . GLU A 1 87 ? 21.114 8.711 18.186 1.00 40.12 87 GLU A C 1
ATOM 707 O O . GLU A 1 87 ? 20.259 9.002 19.027 1.00 40.12 87 GLU A O 1
ATOM 712 N N . PRO A 1 88 ? 21.791 7.547 18.322 1.00 39.91 88 PRO A N 1
ATOM 713 C CA . PRO A 1 88 ? 21.806 6.850 19.598 1.00 39.91 88 PRO A CA 1
ATOM 714 C C . PRO A 1 88 ? 22.610 7.692 20.597 1.00 39.91 88 PRO A C 1
ATOM 716 O O . PRO A 1 88 ? 23.842 7.673 20.586 1.00 39.91 88 PRO A O 1
ATOM 719 N N . SER A 1 89 ? 21.908 8.400 21.485 1.00 43.94 89 SER A N 1
ATOM 720 C CA . SER A 1 89 ? 22.488 8.948 22.712 1.00 43.94 89 SER A CA 1
ATOM 721 C C . SER A 1 89 ? 23.276 7.8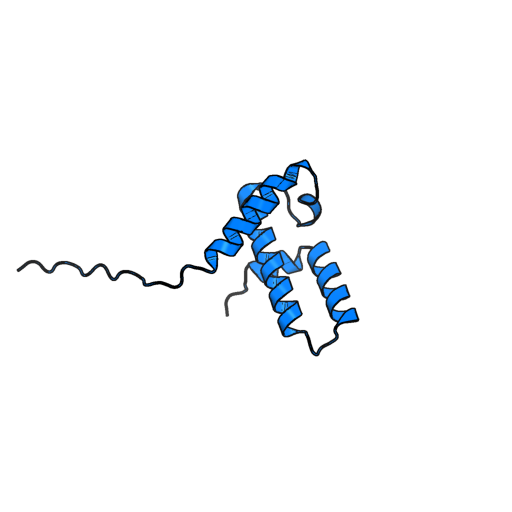46 23.419 1.00 43.94 89 SER A C 1
ATOM 723 O O . SER A 1 89 ? 22.714 6.948 24.048 1.00 43.94 89 SER A O 1
ATOM 725 N N . LYS A 1 90 ? 24.604 7.894 23.294 1.00 45.16 90 LYS A N 1
ATOM 726 C CA . LYS A 1 90 ? 25.513 7.100 24.112 1.00 45.16 90 LYS A CA 1
ATOM 727 C C . LYS A 1 90 ? 25.333 7.573 25.547 1.00 45.16 90 LYS A C 1
ATOM 729 O O . LYS A 1 90 ? 25.886 8.595 25.944 1.00 45.16 90 LYS A O 1
ATOM 734 N N . SER A 1 91 ? 24.571 6.828 26.337 1.00 47.28 91 SER A N 1
ATOM 735 C CA . SER A 1 91 ? 24.656 6.921 27.789 1.00 47.28 91 SER A CA 1
ATOM 736 C C . SER A 1 91 ? 26.076 6.519 28.193 1.00 47.28 91 SER A C 1
ATOM 738 O O . SER A 1 91 ? 26.422 5.339 28.221 1.00 47.28 91 SER A O 1
ATOM 740 N N . HIS A 1 92 ? 26.925 7.513 28.445 1.00 51.22 92 HIS A N 1
ATOM 741 C CA . HIS A 1 92 ? 28.197 7.317 29.127 1.00 51.22 92 HIS A CA 1
ATOM 742 C C . HIS A 1 92 ? 27.914 6.751 30.529 1.00 51.22 92 HIS A C 1
ATOM 744 O O . HIS A 1 92 ? 27.160 7.375 31.280 1.00 51.22 92 HIS A O 1
ATOM 750 N N . PRO A 1 93 ? 28.500 5.607 30.923 1.00 54.69 93 PRO A N 1
ATOM 751 C CA . PRO A 1 93 ? 28.480 5.205 32.317 1.00 54.69 93 PRO A CA 1
ATOM 752 C C . PRO A 1 93 ? 29.368 6.178 33.100 1.00 54.69 93 PRO A C 1
ATOM 754 O O . PRO A 1 93 ? 30.550 6.339 32.790 1.00 54.69 93 PRO A O 1
ATOM 757 N N . LEU A 1 94 ? 28.785 6.846 34.096 1.00 50.88 94 LEU A N 1
ATOM 758 C CA . LEU A 1 94 ? 29.534 7.586 35.105 1.00 50.88 94 LEU A CA 1
ATOM 759 C C . LEU A 1 94 ? 30.447 6.588 35.828 1.00 50.88 94 LEU A C 1
ATOM 761 O O . LEU A 1 94 ? 29.980 5.732 36.579 1.00 50.88 94 LEU A O 1
ATOM 765 N N . LEU A 1 95 ? 31.747 6.672 35.551 1.00 54.44 95 LEU A N 1
ATOM 766 C CA . LEU A 1 95 ? 32.771 6.016 36.351 1.00 54.44 95 LEU A CA 1
ATOM 767 C C . LEU A 1 95 ? 32.774 6.668 37.736 1.00 54.44 95 LEU A C 1
ATOM 769 O O . LEU A 1 95 ? 32.961 7.878 37.854 1.00 54.44 95 LEU A O 1
ATOM 773 N N . LEU A 1 96 ? 32.556 5.842 38.762 1.00 47.16 96 LEU A N 1
ATOM 774 C CA . LEU A 1 96 ? 32.916 6.149 40.141 1.00 47.16 96 LEU A CA 1
ATOM 775 C C . LEU A 1 96 ? 34.398 6.549 40.205 1.00 47.16 96 LEU A C 1
ATOM 777 O O . LEU A 1 96 ? 35.256 5.815 39.708 1.00 47.16 96 LEU A O 1
ATOM 781 N N . GLY A 1 97 ? 34.665 7.664 40.878 1.00 48.66 97 GLY A N 1
ATOM 782 C CA . GLY A 1 97 ? 35.977 8.116 41.331 1.00 48.66 97 GLY A CA 1
ATOM 783 C C . GLY A 1 97 ? 35.792 9.135 42.438 1.00 48.66 97 GLY A C 1
ATOM 784 O O . GLY A 1 97 ? 35.189 10.186 42.134 1.00 48.66 97 GLY A O 1
#

pLDDT: mean 81.55, std 18.1, range [39.91, 96.44]

Organism: NCBI:txid259542

Foldseek 3Di:
DPPPVLVVLLVPAPVLVVVLVVVCVVVPPVCVVVSVVVSSLLSQLQVQLCVVPVPDRYPVVCPDPVNVVVSVVSNVVSVVVVPDPDDDPPPDPPDDD

Radius of gyration: 18.12 Å; chains: 1; bounding box: 51×24×60 Å

Sequence (97 aa):
MVHDDIYRIVRRDKLILRFVSLLFKKLGKAKILDISQRMRQLGRLVSRLLQIDGTNN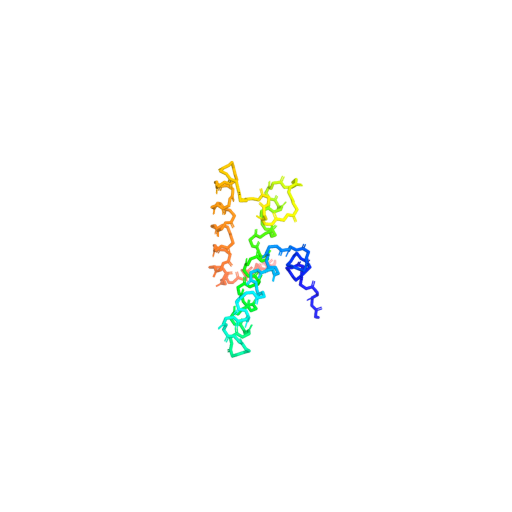SLQDFITDESFDTVIRATEEVSEVMSTDDEPSKSHPLLLG